Protein AF-A0A1S2PLP0-F1 (afdb_monomer_lite)

Sequence (103 aa):
MTGDPSQQQPAGADSRAWDERYAARDLVWGAEPNRWVAQETSDLQPGRALDLAAGEGRNALWLASRGGFKIVASGMRQCLAPDAEQAPSMTEQELEKLFLALA

Organism: NCBI:txid1428652

InterPro domains:
  IPR029063 S-adenosyl-L-methionine-dependent methyltransferase superfamily [G3DSA:3.40.50.150] (17-96)
  IPR029063 S-adenosyl-L-methionine-dependent methyltransferase superfamily [SSF53335] (14-73)

pLDDT: mean 74.97, std 17.57, range [40.03, 94.81]

Structure (mmCIF, N/CA/C/O backbone):
data_AF-A0A1S2PLP0-F1
#
_entry.id   AF-A0A1S2PLP0-F1
#
loop_
_atom_site.group_PDB
_atom_site.id
_atom_site.type_symbol
_atom_site.label_atom_id
_atom_site.label_alt_id
_atom_site.label_comp_id
_atom_site.label_asym_id
_atom_site.label_entity_id
_atom_site.label_seq_id
_atom_site.pdbx_PDB_ins_code
_atom_site.Cartn_x
_atom_site.Cartn_y
_atom_site.Cartn_z
_atom_site.occupancy
_atom_site.B_iso_or_equiv
_atom_site.auth_seq_id
_atom_site.auth_comp_id
_atom_site.auth_asym_id
_atom_site.auth_atom_id
_atom_site.pdbx_PDB_model_num
ATOM 1 N N . MET A 1 1 ? 33.715 -25.828 -1.525 1.00 40.50 1 MET A N 1
ATOM 2 C CA . MET A 1 1 ? 33.255 -24.518 -1.024 1.00 40.50 1 MET A CA 1
ATOM 3 C C . MET A 1 1 ? 32.222 -24.019 -2.013 1.00 40.50 1 MET A C 1
ATOM 5 O O . MET A 1 1 ? 32.564 -23.678 -3.135 1.00 40.50 1 MET A O 1
ATOM 9 N N . THR A 1 2 ? 30.968 -24.208 -1.628 1.00 52.59 2 THR A N 1
ATOM 10 C CA . THR A 1 2 ? 29.716 -24.024 -2.370 1.00 52.59 2 THR A CA 1
ATOM 11 C C . THR A 1 2 ? 29.367 -22.552 -2.572 1.00 52.59 2 THR A C 1
ATOM 13 O O . THR A 1 2 ? 29.604 -21.750 -1.676 1.00 52.59 2 THR A O 1
ATOM 16 N N . GLY A 1 3 ? 28.698 -22.233 -3.680 1.00 40.03 3 GLY A N 1
ATOM 17 C CA . GLY A 1 3 ? 27.670 -21.195 -3.691 1.00 40.03 3 GLY A CA 1
ATOM 18 C C . GLY A 1 3 ? 26.324 -21.892 -3.852 1.00 40.03 3 GLY A C 1
ATOM 19 O O . GLY A 1 3 ? 26.112 -22.569 -4.854 1.00 40.03 3 GLY A O 1
ATOM 20 N N . ASP A 1 4 ? 25.466 -21.811 -2.841 1.00 40.34 4 ASP A N 1
ATOM 21 C CA . ASP A 1 4 ? 24.083 -22.282 -2.913 1.00 40.34 4 ASP A CA 1
ATOM 22 C C . ASP A 1 4 ? 23.304 -21.381 -3.898 1.00 40.34 4 ASP A C 1
ATOM 24 O O . ASP A 1 4 ? 23.301 -20.161 -3.705 1.00 40.34 4 ASP A O 1
ATOM 28 N N . PRO A 1 5 ? 22.661 -21.916 -4.956 1.00 48.12 5 PRO A N 1
ATOM 29 C CA . PRO A 1 5 ? 21.874 -21.110 -5.892 1.00 48.12 5 PRO A CA 1
ATOM 30 C C . PRO A 1 5 ? 20.683 -20.401 -5.225 1.00 48.12 5 PRO A C 1
ATOM 32 O O . PRO A 1 5 ? 20.148 -19.456 -5.801 1.00 48.12 5 PRO A O 1
ATOM 35 N N . SER A 1 6 ? 20.305 -20.786 -3.998 1.00 49.34 6 SER A N 1
ATOM 36 C CA . SER A 1 6 ? 19.315 -20.069 -3.186 1.00 49.34 6 SER A CA 1
ATOM 37 C C . SER A 1 6 ? 19.802 -18.701 -2.670 1.00 49.34 6 SER A C 1
ATOM 39 O O . SER A 1 6 ? 18.996 -17.913 -2.181 1.00 49.34 6 SER A O 1
ATOM 41 N N . GLN A 1 7 ? 21.096 -18.379 -2.827 1.00 45.84 7 GLN A N 1
ATOM 42 C CA . GLN A 1 7 ? 21.700 -17.105 -2.409 1.00 45.84 7 GLN A CA 1
ATOM 43 C C . GLN A 1 7 ? 21.848 -16.066 -3.530 1.00 45.84 7 GLN A C 1
ATOM 45 O O . GLN A 1 7 ? 22.424 -15.002 -3.302 1.00 45.84 7 GLN A O 1
ATOM 50 N N . GLN A 1 8 ? 21.315 -16.312 -4.733 1.00 44.12 8 GLN A N 1
ATOM 51 C CA . GLN A 1 8 ? 21.158 -15.239 -5.719 1.00 44.12 8 GLN A CA 1
ATOM 52 C C . GLN A 1 8 ? 19.976 -14.358 -5.321 1.00 44.12 8 GLN A C 1
ATOM 54 O O . GLN A 1 8 ? 18.861 -14.474 -5.824 1.00 44.12 8 GLN A O 1
ATOM 59 N N . GLN A 1 9 ? 20.245 -13.454 -4.387 1.00 45.41 9 GLN A N 1
ATOM 60 C CA . GLN A 1 9 ? 19.432 -12.267 -4.195 1.00 45.41 9 GLN A CA 1
ATOM 61 C C . GLN A 1 9 ? 19.406 -11.539 -5.549 1.00 45.41 9 GLN A C 1
ATOM 63 O O . GLN A 1 9 ? 20.487 -11.290 -6.097 1.00 45.41 9 GLN A O 1
ATOM 68 N N . PRO A 1 10 ? 18.235 -11.256 -6.156 1.00 44.88 10 PRO A N 1
ATOM 69 C CA . PRO A 1 10 ? 18.223 -10.478 -7.383 1.00 44.88 10 PRO A CA 1
ATOM 70 C C . PRO A 1 10 ? 18.942 -9.168 -7.072 1.00 44.88 10 PRO A C 1
ATOM 72 O O . PRO A 1 10 ? 18.620 -8.516 -6.075 1.00 44.88 10 PRO A O 1
ATOM 75 N N . ALA A 1 11 ? 19.957 -8.844 -7.880 1.00 45.50 11 ALA A N 1
ATOM 76 C CA . ALA A 1 11 ? 20.637 -7.559 -7.828 1.00 45.50 11 ALA A CA 1
ATOM 77 C C . ALA A 1 11 ? 19.563 -6.482 -7.670 1.00 45.50 11 ALA A C 1
ATOM 79 O O . ALA A 1 11 ? 18.587 -6.508 -8.425 1.00 45.50 11 ALA A O 1
ATOM 80 N N . GLY A 1 12 ? 19.693 -5.652 -6.626 1.00 47.94 12 GLY A N 1
ATOM 81 C CA . GLY A 1 12 ? 18.671 -4.688 -6.222 1.00 47.94 12 GLY A CA 1
ATOM 82 C C . GLY A 1 12 ? 18.076 -4.033 -7.458 1.00 47.94 12 GLY A C 1
ATOM 83 O O . GLY A 1 12 ? 18.812 -3.454 -8.253 1.00 47.94 12 GLY A O 1
ATOM 84 N N . ALA A 1 13 ? 16.786 -4.264 -7.688 1.00 58.75 13 ALA A N 1
ATOM 85 C CA . ALA A 1 13 ? 16.156 -3.881 -8.938 1.00 58.75 13 AL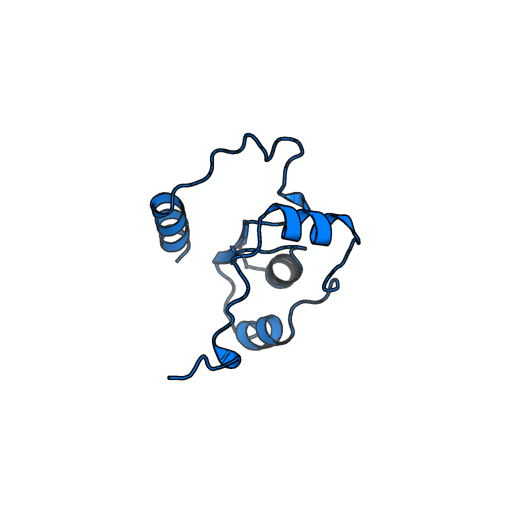A A CA 1
ATOM 86 C C . ALA A 1 13 ? 16.342 -2.372 -9.154 1.00 58.75 13 ALA A C 1
ATOM 88 O O . ALA A 1 13 ? 15.886 -1.574 -8.336 1.00 58.75 13 ALA A O 1
ATOM 89 N N . ASP A 1 14 ? 17.048 -2.020 -10.230 1.00 75.00 14 ASP A N 1
ATOM 90 C CA . ASP A 1 14 ? 17.242 -0.646 -10.693 1.00 75.00 14 ASP A CA 1
ATOM 91 C C . ASP A 1 14 ? 15.872 0.040 -10.808 1.00 75.00 14 ASP A C 1
ATOM 93 O O . ASP A 1 14 ? 14.908 -0.581 -11.272 1.00 75.00 14 ASP A O 1
ATOM 97 N N . SER A 1 15 ? 15.768 1.304 -10.385 1.00 73.25 15 SER A N 1
ATOM 98 C CA . SER A 1 15 ? 14.521 2.070 -10.486 1.00 73.25 15 SER A CA 1
ATOM 99 C C . SER A 1 15 ? 13.996 2.063 -11.921 1.00 73.25 15 SER A C 1
ATOM 101 O O . SER A 1 15 ? 12.805 1.852 -12.132 1.00 73.25 15 SER A O 1
ATOM 103 N N . ARG A 1 16 ? 14.898 2.114 -12.911 1.00 75.31 16 ARG A N 1
ATOM 104 C CA . ARG A 1 16 ? 14.544 2.019 -14.335 1.00 75.31 16 ARG A CA 1
ATOM 105 C C . ARG A 1 16 ? 13.857 0.711 -14.710 1.00 75.31 16 ARG A C 1
ATOM 107 O O . ARG A 1 16 ? 12.907 0.723 -15.482 1.00 75.31 16 ARG A O 1
ATOM 114 N N . ALA A 1 17 ? 14.288 -0.419 -14.150 1.00 81.38 17 ALA A N 1
ATOM 115 C CA . ALA A 1 17 ? 13.661 -1.709 -14.433 1.00 81.38 17 ALA A CA 1
ATOM 116 C C . ALA A 1 17 ? 12.221 -1.772 -13.886 1.00 81.38 17 ALA A C 1
ATOM 118 O O 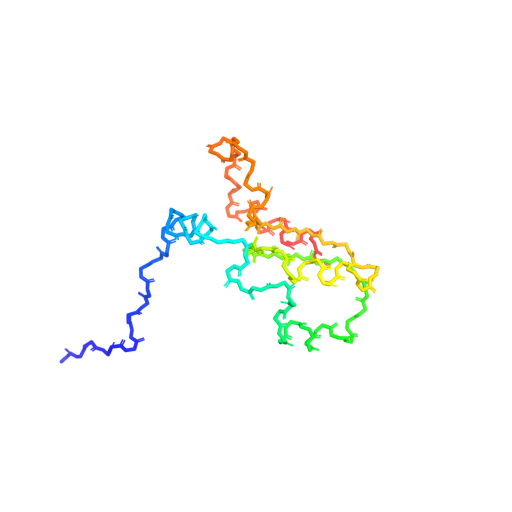. ALA A 1 17 ? 11.344 -2.407 -14.482 1.00 81.38 17 ALA A O 1
ATOM 119 N N . TRP A 1 18 ? 11.955 -1.100 -12.760 1.00 80.50 18 TRP A N 1
ATOM 120 C CA . TRP A 1 18 ? 10.596 -0.934 -12.248 1.00 80.50 18 TRP A CA 1
ATOM 121 C C . TRP A 1 18 ? 9.779 0.039 -13.089 1.00 80.50 18 TRP A C 1
ATOM 123 O O . TRP A 1 18 ? 8.626 -0.275 -13.386 1.00 80.50 18 TRP A O 1
ATOM 133 N N . ASP A 1 19 ? 10.369 1.150 -13.524 1.00 82.25 19 ASP A N 1
ATOM 134 C CA . ASP A 1 19 ? 9.711 2.130 -14.390 1.00 82.25 19 ASP A CA 1
ATOM 135 C C . ASP A 1 19 ? 9.309 1.516 -15.734 1.00 82.25 19 ASP A C 1
ATOM 137 O O . ASP A 1 19 ? 8.186 1.714 -16.189 1.00 82.25 19 ASP A O 1
ATOM 141 N N . GLU A 1 20 ? 10.164 0.694 -16.344 1.00 84.56 20 GLU A N 1
ATOM 142 C CA . GLU A 1 20 ? 9.855 -0.033 -17.581 1.00 84.56 20 GLU A CA 1
ATOM 143 C C . GLU A 1 20 ? 8.697 -1.026 -17.392 1.00 84.56 20 GLU A C 1
ATOM 145 O O . GLU A 1 20 ? 7.786 -1.111 -18.222 1.00 84.56 20 GLU A O 1
ATOM 150 N N . ARG A 1 21 ? 8.685 -1.756 -16.270 1.00 83.25 21 ARG A N 1
ATOM 151 C CA . ARG A 1 21 ? 7.605 -2.695 -15.924 1.00 83.25 21 ARG A CA 1
ATOM 152 C C . ARG A 1 21 ? 6.275 -1.966 -15.706 1.00 83.25 21 ARG A C 1
ATOM 154 O O . ARG A 1 21 ? 5.267 -2.380 -16.278 1.00 83.25 21 ARG A O 1
ATOM 161 N N . TYR A 1 22 ? 6.339 -0.900 -14.905 1.00 80.19 22 TYR A N 1
ATOM 162 C CA . TYR A 1 22 ? 5.533 0.319 -14.936 1.00 80.19 22 TYR A CA 1
ATOM 163 C C . TYR A 1 22 ? 4.917 0.594 -16.308 1.00 80.19 22 TYR A C 1
ATOM 165 O O . TYR A 1 22 ? 3.732 0.388 -16.531 1.00 80.19 22 TYR A O 1
ATOM 173 N N . ALA A 1 23 ? 5.714 1.091 -17.244 1.00 81.44 23 ALA A N 1
ATOM 174 C CA . ALA A 1 23 ? 5.280 1.629 -18.528 1.00 81.44 23 ALA A CA 1
ATOM 175 C C . ALA A 1 23 ? 4.600 0.598 -19.443 1.00 81.44 23 ALA A C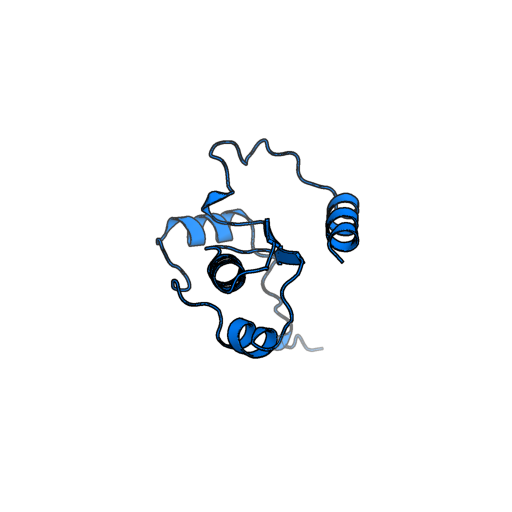 1
ATOM 177 O O . ALA A 1 23 ? 3.708 0.957 -20.208 1.00 81.44 23 ALA A O 1
ATOM 178 N N . ALA A 1 24 ? 4.979 -0.678 -19.350 1.00 81.00 24 ALA A N 1
ATOM 179 C CA . ALA A 1 24 ? 4.567 -1.702 -20.307 1.00 81.00 24 ALA A CA 1
ATOM 180 C C . ALA A 1 24 ? 3.063 -2.051 -20.305 1.00 81.00 24 ALA A C 1
ATOM 182 O O . ALA A 1 24 ? 2.578 -2.600 -21.295 1.00 81.00 24 ALA A O 1
ATOM 183 N N . ARG A 1 25 ? 2.320 -1.801 -19.215 1.00 79.06 25 ARG A N 1
ATOM 184 C CA . ARG A 1 25 ? 0.868 -2.074 -19.124 1.00 79.06 25 ARG A CA 1
ATOM 185 C C . ARG A 1 25 ? 0.200 -1.298 -17.990 1.00 79.06 25 ARG A C 1
ATOM 187 O O . ARG A 1 25 ? 0.872 -0.873 -17.061 1.00 79.06 25 ARG A O 1
ATOM 194 N N . ASP A 1 26 ? -1.125 -1.170 -18.044 1.00 72.81 26 ASP A N 1
ATOM 195 C CA . ASP A 1 26 ? -1.873 -0.344 -17.084 1.00 72.81 26 ASP A CA 1
ATOM 196 C C . ASP A 1 26 ? -2.087 -0.968 -15.703 1.00 72.81 26 ASP A C 1
ATOM 198 O O . ASP A 1 26 ? -2.092 -0.239 -14.716 1.00 72.81 26 ASP A O 1
ATOM 202 N N . LEU A 1 27 ? -2.263 -2.292 -15.638 1.00 81.12 27 LEU A N 1
ATOM 203 C CA . LEU A 1 27 ? -2.450 -3.048 -14.396 1.00 81.12 27 LEU A CA 1
ATOM 204 C C . LEU A 1 27 ? -1.549 -4.295 -14.391 1.00 81.12 27 LEU A C 1
ATOM 206 O O . LEU A 1 27 ? -2.005 -5.417 -14.614 1.00 81.12 27 LEU A O 1
ATOM 210 N N . VAL A 1 28 ? -0.251 -4.095 -14.166 1.00 82.88 28 VAL A N 1
ATOM 211 C CA . VAL A 1 28 ? 0.796 -5.102 -13.941 1.00 82.88 28 VAL A CA 1
ATOM 212 C C . VAL A 1 28 ? 0.339 -6.176 -12.958 1.00 82.88 28 VAL A C 1
ATOM 214 O O . VAL A 1 28 ? 0.636 -7.352 -13.183 1.00 82.88 28 VAL A O 1
ATOM 217 N N . TRP A 1 29 ? -0.398 -5.798 -11.910 1.00 81.38 29 TRP A N 1
ATOM 218 C CA . TRP A 1 29 ? -0.832 -6.715 -10.851 1.00 81.38 29 TRP A CA 1
ATOM 219 C C . TRP A 1 29 ? -2.353 -6.837 -10.689 1.00 81.38 29 TRP A C 1
ATOM 221 O O . TRP A 1 29 ? -2.806 -7.564 -9.800 1.00 81.38 29 TRP A O 1
ATOM 231 N N . GLY A 1 30 ? -3.134 -6.185 -11.556 1.00 85.88 30 GLY A N 1
ATOM 232 C CA . GLY A 1 30 ? -4.595 -6.123 -11.465 1.00 85.88 30 GLY A CA 1
ATOM 233 C C . GLY A 1 30 ? -5.107 -5.076 -10.465 1.00 85.88 30 GLY A C 1
ATOM 234 O O . GLY A 1 30 ? -4.359 -4.565 -9.634 1.00 85.88 30 GLY A O 1
ATOM 235 N N . ALA A 1 31 ? -6.402 -4.760 -10.555 1.00 87.62 31 ALA A N 1
ATOM 236 C CA . ALA A 1 31 ? -7.044 -3.734 -9.725 1.00 87.62 31 ALA A CA 1
ATOM 237 C C . ALA A 1 31 ? -7.398 -4.214 -8.306 1.00 87.62 31 ALA A C 1
ATOM 239 O O . ALA A 1 31 ? -7.462 -3.407 -7.384 1.00 87.62 31 ALA A O 1
ATOM 240 N N . GLU A 1 32 ? -7.620 -5.518 -8.127 1.00 92.62 32 GLU A N 1
ATOM 241 C CA . GLU A 1 32 ? -7.998 -6.089 -6.833 1.00 92.62 32 GLU A CA 1
ATOM 242 C C . GLU A 1 32 ? -6.832 -6.055 -5.834 1.00 92.62 32 GLU A C 1
ATOM 244 O O . GLU A 1 32 ? -5.671 -6.256 -6.231 1.00 92.62 32 GLU A O 1
ATOM 249 N N . PRO A 1 33 ? -7.104 -5.858 -4.528 1.00 92.88 33 PRO A N 1
ATOM 250 C CA . PRO A 1 33 ? -6.063 -5.879 -3.511 1.00 92.88 33 PRO A CA 1
ATOM 251 C C . PRO A 1 33 ? -5.342 -7.227 -3.498 1.00 92.88 33 PRO A C 1
ATOM 253 O O . PRO A 1 33 ? -5.859 -8.269 -3.913 1.00 92.88 33 PRO A O 1
ATOM 256 N N . ASN A 1 34 ? -4.126 -7.238 -2.958 1.00 93.94 34 ASN A N 1
ATOM 257 C CA . ASN A 1 34 ? -3.504 -8.506 -2.610 1.00 93.94 34 ASN A CA 1
ATOM 258 C C . ASN A 1 34 ? -4.403 -9.242 -1.599 1.00 93.94 34 ASN A C 1
ATOM 260 O O . ASN A 1 34 ? -4.740 -8.682 -0.559 1.00 93.94 34 ASN A O 1
ATOM 264 N N . ARG A 1 35 ? -4.746 -10.508 -1.877 1.00 94.81 35 ARG A N 1
ATOM 265 C CA . ARG A 1 35 ? -5.615 -11.322 -1.009 1.00 94.81 35 ARG A CA 1
ATOM 266 C C . ARG A 1 35 ? -5.164 -11.356 0.456 1.00 94.81 35 ARG A C 1
ATOM 268 O O . ARG A 1 35 ? -6.007 -11.369 1.340 1.00 94.81 35 ARG A O 1
ATOM 275 N N . TRP A 1 36 ? -3.854 -11.345 0.708 1.00 94.31 36 TRP A N 1
ATOM 276 C CA . TRP A 1 36 ? -3.310 -11.369 2.064 1.00 94.31 36 TRP A CA 1
ATOM 277 C C . TRP A 1 36 ? -3.480 -10.021 2.752 1.00 94.31 36 TRP A C 1
ATOM 279 O O . TRP A 1 36 ? -3.888 -9.983 3.900 1.00 94.31 36 TRP A O 1
ATOM 289 N N . VAL A 1 37 ? -3.269 -8.909 2.041 1.00 91.88 37 VAL A N 1
ATOM 290 C CA . VAL A 1 37 ? -3.572 -7.574 2.582 1.00 91.88 37 VAL A CA 1
ATOM 291 C C . VAL A 1 37 ? -5.055 -7.477 2.920 1.00 91.88 37 VAL A C 1
ATOM 293 O O . VAL A 1 37 ? -5.405 -7.003 3.996 1.00 91.88 37 VAL A O 1
ATOM 296 N N . ALA A 1 38 ? -5.923 -7.979 2.039 1.00 92.56 38 ALA A N 1
ATOM 297 C CA . ALA A 1 38 ? -7.358 -7.980 2.280 1.00 92.56 38 ALA A CA 1
ATOM 298 C C . ALA A 1 38 ? -7.747 -8.793 3.525 1.00 92.56 38 ALA A C 1
ATOM 300 O O . ALA A 1 38 ? -8.540 -8.324 4.337 1.00 92.56 38 ALA A O 1
ATOM 301 N N . GLN A 1 39 ? -7.155 -9.979 3.683 1.00 93.56 39 GLN A N 1
ATOM 302 C CA . GLN A 1 39 ? -7.378 -10.862 4.824 1.00 93.56 39 GLN A CA 1
ATOM 303 C C . GLN A 1 39 ? -6.846 -10.265 6.134 1.00 93.56 39 GLN A C 1
ATOM 305 O O . GLN A 1 39 ? -7.599 -10.127 7.086 1.00 93.56 39 GLN A O 1
ATOM 310 N N . GLU A 1 40 ? -5.574 -9.874 6.192 1.00 92.62 40 GLU A N 1
ATOM 311 C CA . GLU A 1 40 ? -4.932 -9.436 7.442 1.00 92.62 40 GLU A CA 1
ATOM 312 C C . GLU A 1 40 ? -5.481 -8.106 7.961 1.00 92.62 40 GLU A C 1
ATOM 314 O O . GLU A 1 40 ? -5.416 -7.804 9.150 1.00 92.62 40 GLU A O 1
ATOM 319 N N . THR A 1 41 ? -6.035 -7.289 7.068 1.00 91.19 41 THR A N 1
ATOM 320 C CA . THR A 1 41 ? -6.604 -6.001 7.455 1.00 91.19 41 THR A CA 1
ATOM 321 C C . THR A 1 41 ? -8.116 -6.044 7.632 1.00 91.19 41 THR A C 1
ATOM 323 O O . THR A 1 41 ? -8.687 -5.024 8.026 1.00 91.19 41 THR A O 1
ATOM 326 N N . SER A 1 42 ? -8.794 -7.170 7.357 1.00 90.25 42 SER A N 1
ATOM 327 C CA . SER A 1 42 ? -10.266 -7.265 7.355 1.00 90.25 42 SER A CA 1
ATOM 328 C C . SER A 1 42 ? -10.892 -6.800 8.667 1.00 90.25 42 SER A C 1
ATOM 330 O O . SER A 1 42 ? -11.924 -6.135 8.645 1.00 90.25 42 SER A O 1
ATOM 332 N N . ASP A 1 43 ? -10.218 -7.044 9.786 1.00 91.94 43 ASP A N 1
ATOM 333 C CA . ASP A 1 43 ? -10.759 -6.783 11.122 1.00 91.94 43 ASP A CA 1
ATOM 334 C C . ASP A 1 43 ? -10.105 -5.564 11.796 1.00 91.94 43 ASP A C 1
ATOM 336 O O . ASP A 1 43 ? -10.423 -5.221 12.939 1.00 91.94 43 ASP A O 1
ATOM 340 N N . LEU A 1 44 ? -9.198 -4.877 11.088 1.00 92.12 44 LEU A N 1
ATOM 341 C CA . LEU A 1 44 ? -8.545 -3.682 11.605 1.00 92.12 44 LEU A CA 1
ATOM 342 C C . LEU A 1 44 ? -9.537 -2.532 11.735 1.00 92.12 44 LEU A C 1
ATOM 344 O O . LEU A 1 44 ? -10.306 -2.222 10.821 1.00 92.12 44 LEU A O 1
ATOM 348 N N . GLN A 1 45 ? -9.460 -1.859 12.881 1.00 92.00 45 GLN A N 1
ATOM 349 C CA . GLN A 1 45 ? -10.181 -0.616 13.086 1.00 92.00 45 GLN A CA 1
ATOM 350 C C . GLN A 1 45 ? -9.611 0.470 12.163 1.00 92.00 45 GLN A C 1
ATOM 352 O O . GLN A 1 45 ? -8.387 0.551 12.007 1.00 92.00 45 GLN A O 1
ATOM 357 N N . PRO A 1 46 ? -10.464 1.315 11.558 1.00 91.62 46 PRO A N 1
ATOM 358 C CA . PRO A 1 46 ? -9.990 2.378 10.690 1.00 91.62 46 PRO A CA 1
ATOM 359 C C . PRO A 1 46 ? -9.053 3.352 11.413 1.00 91.62 46 PRO A C 1
ATOM 361 O O . PRO A 1 46 ? -9.292 3.741 12.557 1.00 91.62 46 PRO A O 1
ATOM 364 N N . GLY A 1 47 ? -7.985 3.759 10.730 1.00 90.06 47 GLY A N 1
ATOM 365 C CA . GLY A 1 47 ? -6.933 4.594 11.305 1.00 90.06 47 GLY A CA 1
ATOM 366 C C . GLY A 1 47 ? -6.028 5.211 10.243 1.00 90.06 47 GLY A C 1
ATOM 367 O O . GLY A 1 47 ? -6.465 5.517 9.135 1.00 90.06 47 GLY A O 1
ATOM 368 N N . ARG A 1 48 ? -4.753 5.421 10.567 1.00 91.38 48 ARG A N 1
ATOM 369 C CA . ARG A 1 48 ? -3.746 5.868 9.593 1.00 91.38 48 ARG A CA 1
ATOM 370 C C . ARG A 1 48 ? -2.993 4.655 9.062 1.00 91.38 48 ARG A C 1
ATOM 372 O O . ARG A 1 48 ? -2.699 3.744 9.826 1.00 91.38 48 ARG A O 1
ATOM 379 N N . ALA A 1 49 ? -2.688 4.649 7.771 1.00 89.62 49 ALA A N 1
ATOM 380 C CA . ALA A 1 49 ? -1.847 3.618 7.174 1.00 89.62 49 ALA A CA 1
ATOM 381 C C . ALA A 1 49 ? -0.890 4.211 6.136 1.00 89.62 49 ALA A C 1
ATOM 383 O O . ALA A 1 49 ? -1.159 5.250 5.529 1.00 89.62 49 ALA A O 1
ATOM 384 N N . LEU A 1 50 ? 0.242 3.533 5.966 1.00 89.75 50 LEU A N 1
ATOM 385 C CA . LEU A 1 50 ? 1.298 3.868 5.021 1.00 89.75 50 LEU A CA 1
ATOM 386 C C . LEU A 1 50 ? 1.470 2.698 4.047 1.00 89.75 50 LEU A C 1
ATOM 388 O O . LEU A 1 50 ? 1.736 1.581 4.485 1.00 89.75 50 LEU A O 1
ATOM 392 N N . ASP A 1 51 ? 1.322 2.951 2.747 1.00 89.31 51 ASP A N 1
ATOM 393 C CA . ASP A 1 51 ? 1.565 1.971 1.680 1.00 89.31 51 ASP A CA 1
ATOM 394 C C . ASP A 1 51 ? 2.891 2.303 0.976 1.00 89.31 51 ASP A C 1
ATOM 396 O O . ASP A 1 51 ? 3.006 3.295 0.247 1.00 89.31 51 ASP A O 1
ATOM 400 N N . LEU A 1 52 ? 3.925 1.513 1.262 1.00 88.88 52 LEU A N 1
ATOM 401 C CA . LEU A 1 52 ? 5.263 1.677 0.695 1.00 88.88 52 LEU A CA 1
ATOM 402 C C . LEU A 1 52 ? 5.400 0.851 -0.580 1.00 88.88 52 LEU A C 1
ATOM 404 O O . LEU A 1 52 ? 4.980 -0.302 -0.620 1.00 88.88 52 LEU A O 1
ATOM 408 N N . ALA A 1 53 ? 6.049 1.428 -1.595 1.00 87.31 53 ALA A N 1
ATOM 409 C CA . ALA A 1 53 ? 6.162 0.818 -2.921 1.00 87.31 53 ALA A CA 1
ATOM 410 C C . ALA A 1 53 ? 4.783 0.423 -3.483 1.00 87.31 53 ALA A C 1
ATOM 412 O O . ALA A 1 53 ? 4.585 -0.671 -4.015 1.00 87.31 53 ALA A O 1
ATOM 413 N N . ALA A 1 54 ? 3.826 1.344 -3.353 1.00 89.69 54 ALA A N 1
ATOM 414 C CA . ALA A 1 54 ? 2.412 1.100 -3.602 1.00 89.69 54 ALA A CA 1
ATOM 415 C C . ALA A 1 54 ? 2.102 0.732 -5.065 1.00 89.69 54 ALA A C 1
ATOM 417 O O . ALA A 1 54 ? 1.043 0.162 -5.341 1.00 89.69 54 ALA A O 1
ATOM 418 N N . GLY A 1 55 ? 3.002 1.030 -6.011 1.00 89.81 55 GLY A N 1
ATOM 419 C CA . GLY A 1 55 ? 2.882 0.617 -7.406 1.00 89.81 55 GLY A CA 1
ATOM 420 C C . GLY A 1 55 ? 1.608 1.164 -8.041 1.00 89.81 55 GLY A C 1
ATOM 421 O O . GLY A 1 55 ? 1.445 2.362 -8.206 1.00 89.81 55 GLY A O 1
ATOM 422 N N . GLU A 1 56 ? 0.655 0.302 -8.371 1.00 88.81 56 GLU A N 1
ATOM 423 C CA . GLU A 1 56 ? -0.643 0.721 -8.930 1.00 88.81 56 GLU A CA 1
ATOM 424 C C . GLU A 1 56 ? -1.652 1.202 -7.878 1.00 88.81 56 GLU A C 1
ATOM 426 O O . GLU A 1 56 ? -2.773 1.567 -8.214 1.00 88.81 56 GLU A O 1
ATOM 431 N N . GLY A 1 57 ? -1.285 1.180 -6.596 1.00 90.69 57 GLY A N 1
ATOM 432 C CA . GLY A 1 57 ? -2.119 1.678 -5.506 1.00 90.69 57 GLY A CA 1
ATOM 433 C C . GLY A 1 57 ? -3.286 0.766 -5.122 1.00 90.69 57 GLY A C 1
ATOM 434 O O . GLY A 1 57 ? -4.101 1.160 -4.294 1.00 90.69 57 GLY A O 1
ATOM 435 N N . ARG A 1 58 ? -3.378 -0.456 -5.672 1.00 92.19 58 ARG A N 1
ATOM 436 C CA . ARG A 1 58 ? -4.508 -1.385 -5.451 1.00 92.19 58 ARG A CA 1
ATOM 437 C C . ARG A 1 58 ? -4.832 -1.639 -3.973 1.00 92.19 58 ARG A C 1
ATOM 439 O O . ARG A 1 58 ? -5.996 -1.727 -3.601 1.00 92.19 58 ARG A O 1
ATOM 446 N N . ASN A 1 59 ? -3.809 -1.717 -3.120 1.00 92.69 59 ASN A N 1
ATOM 447 C CA . ASN A 1 59 ? -3.979 -1.952 -1.686 1.00 92.69 59 ASN A CA 1
ATOM 448 C C . ASN A 1 59 ? -4.423 -0.672 -0.965 1.00 92.69 59 ASN A C 1
ATOM 450 O O . ASN A 1 59 ? -5.438 -0.690 -0.272 1.00 92.69 59 ASN A O 1
ATOM 454 N N . ALA A 1 60 ? -3.702 0.437 -1.164 1.00 92.00 60 ALA A N 1
ATOM 455 C CA . ALA A 1 60 ? -4.065 1.752 -0.638 1.00 92.00 60 ALA A CA 1
ATOM 456 C C . ALA A 1 60 ? -5.498 2.172 -1.002 1.00 92.00 60 ALA A C 1
ATOM 458 O O . ALA A 1 60 ? -6.249 2.603 -0.128 1.00 92.00 60 ALA A O 1
ATOM 459 N N . LEU A 1 61 ? -5.898 2.018 -2.269 1.00 91.44 61 LEU A N 1
ATOM 460 C CA . LEU A 1 61 ? -7.243 2.355 -2.740 1.00 91.44 61 LEU A CA 1
ATOM 461 C C . LEU A 1 61 ? -8.305 1.460 -2.099 1.00 91.44 61 LEU A C 1
ATOM 463 O O . LEU A 1 61 ? -9.337 1.958 -1.649 1.00 91.44 61 LEU A O 1
ATOM 467 N N . TRP A 1 62 ? -8.041 0.156 -2.003 1.00 92.19 62 TRP A N 1
ATOM 468 C CA . TRP A 1 62 ? -8.955 -0.768 -1.343 1.00 92.19 62 TRP A CA 1
ATOM 469 C C . TRP A 1 62 ? -9.112 -0.440 0.151 1.00 92.19 62 TRP A C 1
ATOM 471 O O . TRP A 1 62 ? -10.243 -0.313 0.619 1.00 92.19 62 TRP A O 1
ATOM 481 N N . LEU A 1 63 ? -8.023 -0.192 0.888 1.00 91.88 63 LEU A N 1
ATOM 482 C CA . LEU A 1 63 ? -8.089 0.220 2.298 1.00 91.88 63 LEU A CA 1
ATOM 483 C C . LEU A 1 63 ? -8.842 1.546 2.474 1.00 91.88 63 LEU A C 1
ATOM 485 O O . LEU A 1 63 ? -9.694 1.653 3.354 1.00 91.88 63 LEU A O 1
ATOM 489 N N . ALA A 1 64 ? -8.583 2.537 1.617 1.00 91.25 64 ALA A N 1
ATOM 490 C CA . ALA A 1 64 ? -9.297 3.812 1.640 1.00 91.25 64 ALA A CA 1
ATOM 491 C C . ALA A 1 64 ? -10.807 3.638 1.380 1.00 91.25 64 ALA A C 1
ATOM 493 O O . ALA A 1 64 ? -11.624 4.285 2.038 1.00 91.25 64 ALA A O 1
ATOM 494 N N . SER A 1 65 ? -11.192 2.727 0.476 1.00 90.81 65 SER A N 1
ATOM 495 C CA . SER A 1 65 ? -12.600 2.455 0.146 1.00 90.81 65 SER A CA 1
ATOM 496 C C . SER A 1 65 ? -13.406 1.846 1.295 1.00 90.81 65 SER A C 1
ATOM 498 O O . SER A 1 65 ?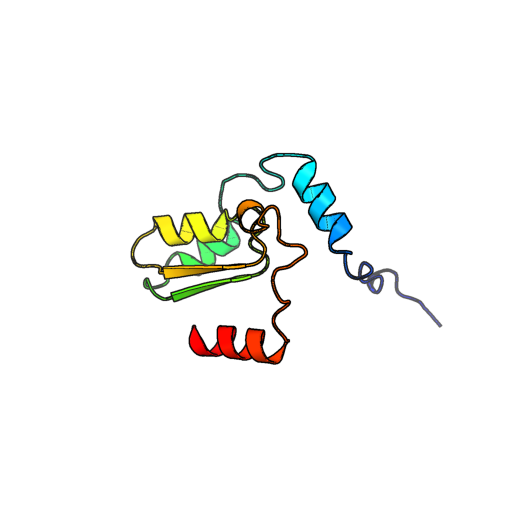 -14.627 1.985 1.329 1.00 90.81 65 SER A O 1
ATOM 500 N N . ARG A 1 66 ? -12.740 1.221 2.274 1.00 90.75 66 ARG A N 1
ATOM 501 C CA . ARG A 1 66 ? -13.395 0.638 3.455 1.00 90.75 66 ARG A CA 1
ATOM 502 C C . ARG A 1 66 ? -13.887 1.673 4.466 1.00 90.75 66 ARG A C 1
ATOM 504 O O . ARG A 1 66 ? -14.619 1.317 5.385 1.00 90.75 66 ARG A O 1
ATOM 511 N N . GLY A 1 67 ? -13.526 2.941 4.271 1.00 80.50 67 GLY A N 1
ATOM 512 C CA . GLY A 1 67 ? -13.947 4.051 5.115 1.00 80.50 67 GLY A CA 1
ATOM 513 C C . GLY A 1 67 ? -13.140 4.152 6.409 1.00 80.50 67 GLY A C 1
ATOM 514 O O . GLY A 1 67 ? -12.708 3.163 6.993 1.00 80.50 67 GLY A O 1
ATOM 515 N N . GLY A 1 68 ? -12.895 5.389 6.845 1.00 82.50 68 GLY A N 1
ATOM 516 C CA . GLY A 1 68 ? -12.190 5.704 8.093 1.00 82.50 68 GLY A CA 1
ATOM 517 C C . GLY A 1 68 ? -10.665 5.532 8.054 1.00 82.50 68 GLY A C 1
ATOM 518 O O . GLY A 1 68 ? -9.990 6.027 8.954 1.00 82.50 68 GLY A O 1
ATOM 519 N N . PHE A 1 69 ? -10.111 4.894 7.020 1.00 91.94 69 PHE A N 1
ATOM 520 C CA . PHE A 1 69 ? -8.669 4.855 6.801 1.00 91.94 69 PHE A CA 1
ATOM 521 C C . PHE A 1 69 ? -8.170 6.134 6.119 1.00 91.94 69 PHE A C 1
ATOM 523 O O . PHE A 1 69 ? -8.694 6.555 5.088 1.00 91.94 69 PHE A O 1
ATOM 530 N N . LYS A 1 70 ? -7.116 6.737 6.674 1.00 91.00 70 LYS A N 1
ATOM 531 C CA . LYS A 1 70 ? -6.327 7.802 6.042 1.00 91.00 70 LYS A CA 1
ATOM 532 C C . LYS A 1 70 ? -5.006 7.209 5.571 1.00 91.00 70 LYS A C 1
ATOM 534 O O . LYS A 1 70 ? -4.175 6.843 6.400 1.00 91.00 70 LYS A O 1
ATOM 539 N N . ILE A 1 71 ? 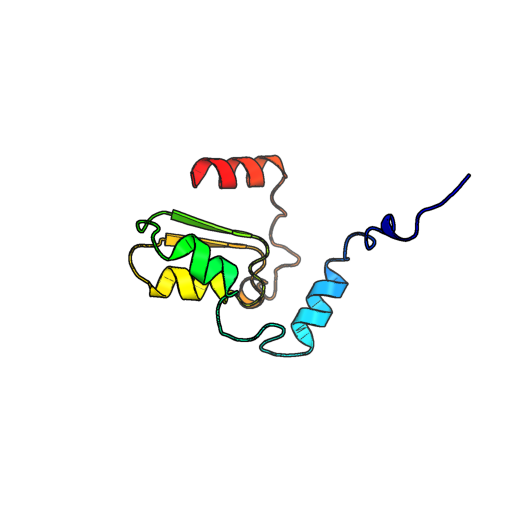-4.826 7.116 4.257 1.00 90.69 71 ILE A N 1
ATOM 540 C CA . ILE A 1 71 ? -3.666 6.455 3.656 1.00 90.69 71 ILE A CA 1
ATOM 541 C C . ILE A 1 71 ? -2.677 7.488 3.120 1.00 90.69 71 ILE A C 1
ATOM 543 O O . ILE A 1 71 ? -3.062 8.405 2.398 1.00 90.69 71 ILE A O 1
ATOM 547 N N . VAL A 1 72 ? -1.401 7.309 3.449 1.00 89.88 72 VAL A N 1
ATOM 548 C CA . VAL A 1 72 ? -0.274 7.902 2.719 1.00 89.88 72 VAL A CA 1
ATOM 549 C C . VAL A 1 72 ? 0.338 6.792 1.875 1.00 89.88 72 VAL A C 1
ATOM 551 O O . VAL A 1 72 ? 0.545 5.692 2.378 1.00 89.88 72 VAL A O 1
ATOM 554 N N . ALA A 1 73 ? 0.619 7.049 0.603 1.00 87.81 73 ALA A N 1
ATOM 555 C CA . ALA A 1 73 ? 1.228 6.063 -0.280 1.00 87.81 73 ALA A CA 1
ATOM 556 C C . ALA A 1 73 ? 2.434 6.655 -1.004 1.00 87.81 73 ALA A C 1
ATOM 558 O O . ALA A 1 73 ? 2.407 7.815 -1.412 1.00 87.81 73 ALA A O 1
ATOM 559 N N . SER A 1 74 ? 3.481 5.851 -1.164 1.00 8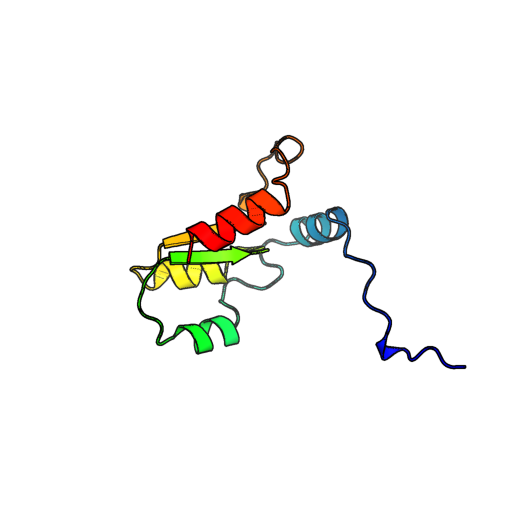4.38 74 SER A N 1
ATOM 560 C CA . SER A 1 74 ? 4.710 6.235 -1.859 1.00 84.38 74 SER A CA 1
ATOM 561 C C . SER A 1 74 ? 5.060 5.219 -2.942 1.00 84.38 74 SER A C 1
ATOM 563 O O . SER A 1 74 ? 4.727 4.038 -2.833 1.00 84.38 74 SER A O 1
ATOM 565 N N . GLY A 1 75 ? 5.719 5.680 -4.007 1.00 78.50 75 GLY A N 1
ATOM 566 C CA . GLY A 1 75 ? 6.050 4.845 -5.163 1.00 78.50 75 GLY A CA 1
ATOM 567 C C . GLY A 1 75 ? 4.820 4.388 -5.954 1.00 78.50 75 GLY A C 1
ATOM 568 O O . GLY A 1 75 ? 4.848 3.311 -6.547 1.00 78.50 75 GLY A O 1
ATOM 569 N N . MET A 1 76 ? 3.725 5.162 -5.929 1.00 74.06 76 MET A N 1
ATOM 570 C CA . MET A 1 76 ? 2.606 4.942 -6.846 1.00 74.06 76 MET A CA 1
ATOM 571 C C . MET A 1 76 ? 2.978 5.394 -8.264 1.00 74.06 76 MET A C 1
ATOM 573 O O . MET A 1 76 ? 3.538 6.477 -8.431 1.00 74.06 76 MET A O 1
ATOM 577 N N . ARG A 1 77 ? 2.578 4.625 -9.284 1.00 70.44 77 ARG A N 1
ATOM 578 C CA . ARG A 1 77 ? 2.775 4.914 -10.716 1.00 70.44 77 ARG A CA 1
ATOM 579 C C . ARG A 1 77 ? 2.300 6.320 -11.086 1.00 70.44 77 ARG A C 1
ATOM 581 O O . ARG A 1 77 ? 2.944 6.988 -11.878 1.00 70.44 77 ARG A O 1
ATOM 588 N N . GLN A 1 78 ? 1.198 6.780 -10.491 1.00 56.31 78 GLN A N 1
ATOM 589 C CA . GLN A 1 78 ? 0.616 8.105 -10.733 1.00 56.31 78 GLN A CA 1
ATOM 590 C C . GLN A 1 78 ? 1.182 9.211 -9.819 1.00 56.31 78 GLN A C 1
ATOM 592 O O . GLN A 1 78 ? 0.905 10.384 -10.054 1.00 56.31 78 GLN A O 1
ATOM 597 N N . CYS A 1 79 ? 1.967 8.865 -8.789 1.00 47.69 79 CYS A N 1
ATOM 598 C CA . CYS A 1 79 ? 2.705 9.828 -7.960 1.00 47.69 79 CYS A CA 1
ATOM 599 C C . CYS A 1 79 ? 4.118 10.109 -8.486 1.00 47.69 79 CYS A C 1
ATOM 601 O O . CYS A 1 79 ? 4.763 11.033 -7.991 1.00 47.69 79 CYS A O 1
ATOM 603 N N . LEU A 1 80 ? 4.590 9.366 -9.493 1.00 51.38 80 LEU A N 1
ATOM 604 C CA . LEU A 1 80 ? 5.694 9.818 -10.331 1.00 51.38 80 LEU A CA 1
ATOM 605 C C . LEU A 1 80 ? 5.169 11.011 -11.136 1.00 51.38 80 LEU A C 1
ATOM 607 O O . LEU A 1 80 ? 4.586 10.856 -12.208 1.00 51.38 80 LEU A O 1
ATOM 611 N N . ALA A 1 81 ? 5.282 12.210 -10.561 1.00 44.12 81 ALA A N 1
ATOM 612 C CA . ALA A 1 81 ? 5.039 13.439 -11.296 1.00 44.12 81 ALA A CA 1
ATOM 613 C C . ALA A 1 81 ? 5.875 13.407 -12.591 1.00 44.12 81 ALA A C 1
ATOM 615 O O . ALA A 1 81 ? 6.964 12.832 -12.587 1.00 44.12 81 ALA A O 1
ATOM 616 N N . PRO A 1 82 ? 5.429 14.034 -13.690 1.00 48.25 82 PRO A N 1
ATOM 617 C CA . PRO A 1 82 ? 6.264 14.182 -14.885 1.00 48.25 82 PRO A CA 1
ATOM 618 C C . PRO A 1 82 ? 7.639 14.821 -14.584 1.00 48.25 82 PRO A C 1
ATOM 620 O O . PRO A 1 82 ? 8.577 14.598 -15.339 1.00 48.25 82 PRO A O 1
ATOM 623 N N . ASP A 1 83 ? 7.777 15.498 -13.434 1.00 48.25 83 ASP A N 1
ATOM 624 C CA . ASP A 1 83 ? 9.022 16.061 -12.894 1.00 48.25 83 ASP A CA 1
ATOM 625 C C . ASP A 1 83 ? 9.599 15.261 -11.698 1.00 48.25 83 ASP A C 1
ATOM 627 O O . ASP A 1 83 ? 10.322 15.806 -10.864 1.00 48.25 83 ASP A O 1
ATOM 631 N N . ALA A 1 84 ? 9.281 13.967 -11.556 1.00 51.75 84 ALA A N 1
ATOM 632 C CA . ALA A 1 84 ? 9.775 13.120 -10.459 1.00 51.75 84 ALA A CA 1
ATOM 633 C C . ALA A 1 84 ? 11.311 13.019 -10.414 1.00 51.75 84 ALA A C 1
ATOM 635 O O . ALA A 1 84 ? 11.865 12.763 -9.348 1.00 51.75 84 ALA A O 1
ATOM 636 N N . GLU A 1 85 ? 12.003 13.308 -11.523 1.00 51.28 85 GLU A N 1
ATOM 637 C CA . GLU A 1 85 ? 13.464 13.471 -11.547 1.00 51.28 85 GLU A CA 1
ATOM 638 C C . GLU A 1 85 ? 13.970 14.609 -10.633 1.00 51.28 85 GLU A C 1
ATOM 640 O O . GLU A 1 85 ? 15.156 14.656 -10.318 1.00 51.28 85 GLU A O 1
ATOM 645 N N . GLN A 1 86 ? 13.095 15.522 -10.188 1.00 51.12 86 GLN A N 1
ATOM 646 C CA . GLN A 1 86 ? 13.435 16.701 -9.377 1.00 51.12 86 GLN A CA 1
ATOM 647 C C . GLN A 1 86 ? 12.763 16.716 -7.998 1.00 51.12 86 GLN A C 1
ATOM 649 O O . GLN A 1 86 ? 12.980 17.650 -7.221 1.00 51.12 86 GLN A O 1
ATOM 654 N N . ALA A 1 87 ? 11.970 15.695 -7.655 1.00 53.91 87 ALA A N 1
ATOM 655 C CA . ALA A 1 87 ? 11.485 15.552 -6.289 1.00 53.91 87 ALA A CA 1
ATOM 656 C C . ALA A 1 87 ? 12.689 15.241 -5.382 1.00 53.91 87 ALA A C 1
ATOM 658 O O . ALA A 1 87 ? 13.413 14.279 -5.653 1.00 53.91 87 ALA A O 1
ATOM 659 N N . PRO A 1 88 ? 12.950 16.032 -4.324 1.00 56.50 88 PRO A N 1
ATOM 660 C CA . PRO A 1 88 ? 14.070 15.757 -3.441 1.00 56.50 88 PRO A CA 1
ATOM 661 C C . PRO A 1 88 ? 13.893 14.363 -2.841 1.00 56.50 88 PRO A C 1
ATOM 663 O O . PRO A 1 88 ? 12.880 14.068 -2.203 1.00 56.50 88 PRO A O 1
ATOM 666 N N . SER A 1 89 ? 14.878 13.496 -3.075 1.00 58.56 89 SER A N 1
ATOM 667 C CA . SER A 1 89 ? 14.932 12.181 -2.453 1.00 58.56 89 SER A CA 1
ATOM 668 C C . SER A 1 89 ? 14.962 12.372 -0.941 1.00 58.56 89 SER A C 1
ATOM 670 O O . SER A 1 89 ? 15.907 12.968 -0.419 1.00 58.56 89 SER A O 1
ATOM 672 N N . MET A 1 90 ? 13.937 11.882 -0.244 1.00 67.06 90 MET A N 1
ATOM 673 C CA . MET A 1 90 ? 13.951 11.856 1.214 1.00 67.06 90 MET A CA 1
ATOM 674 C C . MET A 1 90 ? 15.122 10.993 1.678 1.00 67.06 90 MET A C 1
ATOM 676 O O . MET A 1 90 ? 15.357 9.901 1.156 1.00 67.06 90 MET A O 1
ATOM 680 N N . THR A 1 91 ? 15.858 11.488 2.659 1.00 84.38 91 THR A N 1
ATOM 681 C CA . THR A 1 91 ? 16.884 10.711 3.348 1.00 84.38 91 THR A CA 1
ATOM 682 C C . THR A 1 91 ? 16.246 9.547 4.109 1.00 84.38 91 THR A C 1
ATOM 684 O O . THR A 1 91 ? 15.066 9.582 4.464 1.00 84.38 91 THR A O 1
ATOM 687 N N . GLU A 1 92 ? 17.036 8.518 4.415 1.00 71.75 92 GLU A N 1
ATOM 688 C CA . GLU A 1 92 ? 16.601 7.389 5.249 1.00 71.75 92 GLU A CA 1
ATOM 689 C C . GLU A 1 92 ? 16.003 7.860 6.586 1.00 71.75 92 GLU A C 1
ATOM 691 O O . GLU A 1 92 ? 14.939 7.403 6.985 1.00 71.75 92 GLU A O 1
ATOM 696 N N . GLN A 1 93 ? 16.601 8.876 7.212 1.00 66.69 93 GLN A N 1
ATOM 697 C CA . GLN A 1 93 ? 16.104 9.475 8.457 1.00 66.69 93 GLN A CA 1
ATOM 698 C C . GLN A 1 93 ? 14.753 10.179 8.290 1.00 66.69 93 GLN A C 1
ATOM 700 O O . GLN A 1 93 ? 13.919 10.172 9.196 1.00 66.69 93 GLN A O 1
ATOM 705 N N . GLU A 1 94 ? 14.511 10.811 7.144 1.00 74.06 94 GLU A N 1
ATOM 706 C CA . GLU A 1 94 ? 13.218 11.427 6.850 1.00 74.06 94 GLU A CA 1
ATOM 707 C C . GLU A 1 94 ? 12.152 10.370 6.563 1.00 74.06 94 GLU A C 1
ATOM 709 O O . GLU A 1 94 ? 11.004 10.548 6.975 1.00 74.06 94 GLU A O 1
ATOM 714 N N . LEU A 1 95 ? 12.526 9.255 5.926 1.00 72.75 95 LEU A N 1
ATOM 715 C CA . LEU A 1 95 ? 11.653 8.094 5.755 1.00 72.75 95 LEU A CA 1
ATOM 716 C C . LEU A 1 95 ? 11.311 7.455 7.104 1.00 72.75 95 LEU A C 1
ATOM 718 O O . LEU A 1 95 ? 10.140 7.190 7.366 1.00 72.75 95 LEU A O 1
ATOM 722 N N . GLU A 1 96 ? 12.291 7.283 7.990 1.00 68.81 96 GLU A N 1
ATOM 723 C CA . GLU A 1 96 ? 12.076 6.799 9.356 1.00 68.81 96 GLU A CA 1
ATOM 724 C C . GLU A 1 96 ? 11.182 7.748 10.156 1.00 68.81 96 GLU A C 1
ATOM 726 O O . GLU A 1 96 ? 10.241 7.319 10.820 1.00 68.81 96 GLU A O 1
ATOM 731 N N . LYS A 1 97 ? 11.419 9.060 10.067 1.00 72.00 97 LYS A N 1
ATOM 732 C CA . LYS A 1 97 ? 10.593 10.060 10.749 1.00 72.00 97 LYS A CA 1
ATOM 733 C C . LYS A 1 97 ? 9.163 10.073 10.216 1.00 72.00 97 LYS A C 1
ATOM 735 O O . LYS A 1 97 ? 8.229 10.210 11.003 1.00 72.00 97 LYS A O 1
ATOM 740 N N . LEU A 1 98 ? 8.981 9.919 8.904 1.00 68.00 98 LEU A N 1
ATOM 741 C CA . LEU A 1 98 ? 7.664 9.773 8.292 1.00 68.00 98 LEU A CA 1
ATOM 742 C C . LEU A 1 98 ? 6.974 8.497 8.790 1.00 68.00 98 LEU A C 1
ATOM 744 O O . LEU A 1 98 ? 5.814 8.558 9.193 1.00 68.00 98 LEU A O 1
ATOM 748 N N . PHE A 1 99 ? 7.697 7.376 8.816 1.00 65.81 99 PHE A N 1
ATOM 749 C CA . PHE A 1 99 ? 7.216 6.092 9.322 1.00 65.81 99 PHE A CA 1
ATOM 750 C C . PHE A 1 99 ? 6.760 6.198 10.787 1.00 65.81 99 PHE A C 1
ATOM 752 O O . PHE A 1 99 ? 5.637 5.824 11.114 1.00 65.81 99 PHE A O 1
ATOM 759 N N . LEU A 1 100 ? 7.579 6.801 11.653 1.00 64.88 100 LEU A N 1
ATOM 760 C CA . LEU A 1 100 ? 7.283 6.982 13.077 1.00 64.88 100 LEU A CA 1
ATOM 761 C C . LEU A 1 100 ? 6.163 7.996 13.346 1.00 64.88 100 LEU A C 1
ATOM 763 O O . LEU A 1 100 ? 5.418 7.831 14.303 1.00 64.88 100 LEU A O 1
ATOM 767 N N . ALA A 1 101 ? 6.011 9.036 12.522 1.00 59.75 101 ALA A N 1
ATOM 768 C CA . ALA A 1 101 ? 4.950 10.034 12.680 1.00 59.75 101 ALA A CA 1
ATOM 769 C C . ALA A 1 101 ? 3.562 9.531 12.243 1.00 59.75 101 ALA A C 1
ATOM 771 O O . ALA A 1 101 ? 2.560 10.231 12.443 1.00 59.75 101 ALA A O 1
ATOM 772 N N . LEU A 1 102 ? 3.499 8.376 11.576 1.00 50.91 102 LEU A N 1
ATOM 773 C CA . LEU A 1 102 ? 2.274 7.735 11.094 1.00 50.91 102 LEU A CA 1
ATOM 774 C C . LEU A 1 102 ? 1.775 6.606 12.012 1.00 50.91 102 LEU A C 1
ATOM 776 O O . LEU A 1 102 ? 0.594 6.271 11.900 1.00 50.91 102 LEU A O 1
ATOM 780 N N . ALA A 1 103 ? 2.632 6.094 12.905 1.00 43.16 103 ALA A N 1
ATOM 781 C CA . ALA A 1 103 ? 2.279 5.214 14.025 1.00 43.16 103 ALA A CA 1
ATOM 782 C C . ALA A 1 103 ? 1.618 5.992 15.179 1.00 43.16 103 ALA A C 1
ATOM 784 O O . ALA A 1 103 ? 0.824 5.364 15.914 1.00 43.16 103 ALA A O 1
#

Secondary structure (DSSP, 8-state):
----GGG-------HHHHHHHHHT-S-SS-SSPPHHHHHHTTTPPS-EEEETT-BT-HHHHHHHHTSS-EEEE-SBTTTS-TTGGGSPPPPHHHHHHHHHHH-

Radius of gyration: 16.55 Å; chains: 1; bounding box: 47×41×34 Å

Foldseek 3Di:
DDDDPVPPPPDPDDVVNLVVCLVPDLCNPDLADDPVLCVVCVPPDAAEEEAELCACVSSVVVSVVVPNHDYDYPNYSVVCDPVVVPDPDDDPVSVVVVVVVRD